Protein AF-A0A1A8QAU5-F1 (afdb_monomer_lite)

Radius of gyration: 15.78 Å; chains: 1; bounding box: 46×26×38 Å

Structure (mmCIF, N/CA/C/O backbone):
data_AF-A0A1A8QAU5-F1
#
_entry.id   AF-A0A1A8QAU5-F1
#
loop_
_atom_site.group_PDB
_atom_site.id
_atom_site.type_symbol
_atom_site.label_atom_id
_atom_site.label_alt_id
_atom_site.label_comp_id
_atom_site.label_asym_id
_atom_site.label_entity_id
_atom_site.label_seq_id
_atom_site.pdbx_PDB_ins_code
_atom_site.Cartn_x
_atom_site.Cartn_y
_atom_site.Cartn_z
_atom_site.occupancy
_atom_site.B_iso_or_equiv
_atom_site.auth_seq_id
_atom_site.auth_comp_id
_atom_site.auth_asym_id
_atom_site.auth_atom_id
_atom_site.pdbx_PDB_model_num
ATOM 1 N N . MET A 1 1 ? -21.423 -7.873 -17.344 1.00 41.66 1 MET A N 1
ATOM 2 C CA . MET A 1 1 ? -20.672 -6.693 -16.872 1.00 41.66 1 MET A CA 1
ATOM 3 C C . MET A 1 1 ? -19.302 -6.765 -17.505 1.00 41.66 1 MET A C 1
ATOM 5 O O . MET A 1 1 ? -18.598 -7.733 -17.266 1.00 41.66 1 MET A O 1
ATOM 9 N N . THR A 1 2 ? -18.974 -5.839 -18.397 1.00 47.91 2 THR A N 1
ATOM 10 C CA . THR A 1 2 ? -17.646 -5.755 -19.009 1.00 47.91 2 THR A CA 1
ATOM 11 C C . THR A 1 2 ? -16.672 -5.299 -17.929 1.00 47.91 2 THR A C 1
ATOM 13 O O . THR A 1 2 ? -16.731 -4.148 -17.500 1.00 47.91 2 THR A O 1
ATOM 16 N N . GLU A 1 3 ? -15.823 -6.205 -17.438 1.00 56.66 3 GLU A N 1
ATOM 17 C CA . GLU A 1 3 ? -14.668 -5.811 -16.632 1.00 56.66 3 GLU A CA 1
ATOM 18 C C . GLU A 1 3 ? -13.872 -4.784 -17.438 1.00 56.66 3 GLU A C 1
ATOM 20 O O . GLU A 1 3 ? -13.395 -5.063 -18.539 1.00 56.66 3 GLU A O 1
ATOM 25 N N . ILE A 1 4 ? -13.760 -3.565 -16.917 1.00 59.50 4 ILE A N 1
ATOM 26 C CA . ILE A 1 4 ? -12.886 -2.557 -17.506 1.00 59.50 4 ILE A CA 1
ATOM 27 C C . ILE A 1 4 ? -11.465 -3.111 -17.374 1.00 59.50 4 ILE A C 1
ATOM 29 O O . ILE A 1 4 ? -10.938 -3.181 -16.270 1.00 59.50 4 ILE A O 1
ATOM 33 N N . GLY A 1 5 ? -10.826 -3.497 -18.481 1.00 73.19 5 GLY A N 1
ATOM 34 C CA . GLY A 1 5 ? -9.502 -4.143 -18.481 1.00 73.19 5 GLY A CA 1
ATOM 35 C C . GLY A 1 5 ? -8.359 -3.328 -17.851 1.00 73.19 5 GLY A C 1
ATOM 36 O O . GLY A 1 5 ? -7.244 -3.826 -17.726 1.00 73.19 5 GLY A O 1
ATOM 37 N N . ASN A 1 6 ? -8.612 -2.090 -17.412 1.00 89.06 6 ASN A N 1
ATOM 38 C CA . ASN A 1 6 ? -7.654 -1.267 -16.678 1.00 89.06 6 ASN A CA 1
ATOM 39 C C . ASN A 1 6 ? -7.555 -1.682 -15.197 1.00 89.06 6 ASN A C 1
ATOM 41 O O . ASN A 1 6 ? -8.043 -0.989 -14.301 1.00 89.06 6 ASN A O 1
ATOM 45 N N . ARG A 1 7 ? -6.897 -2.815 -14.943 1.00 91.75 7 ARG A N 1
ATOM 46 C CA . ARG A 1 7 ? -6.670 -3.350 -13.589 1.00 91.75 7 ARG A CA 1
ATOM 47 C C . ARG A 1 7 ? -5.871 -2.398 -12.690 1.00 91.75 7 ARG A C 1
ATOM 49 O O . ARG A 1 7 ? -6.169 -2.294 -11.504 1.00 91.75 7 ARG A O 1
ATOM 56 N N . LEU A 1 8 ? -4.928 -1.636 -13.254 1.00 94.00 8 LEU A N 1
ATOM 57 C CA . LEU A 1 8 ? -4.152 -0.642 -12.505 1.00 94.00 8 LEU A CA 1
ATOM 58 C C . LEU A 1 8 ? -5.032 0.506 -12.003 1.00 94.00 8 LEU A C 1
ATOM 60 O O . LEU A 1 8 ? -4.948 0.899 -10.841 1.00 94.00 8 LEU A O 1
ATOM 64 N N . GLY A 1 9 ? -5.906 1.022 -12.871 1.00 95.00 9 GLY A N 1
ATOM 65 C CA . GLY A 1 9 ? -6.884 2.040 -12.500 1.00 95.00 9 GLY A CA 1
ATOM 66 C C . GLY A 1 9 ? -7.803 1.557 -11.381 1.00 95.00 9 GLY A C 1
ATOM 67 O O . GLY A 1 9 ? -8.005 2.276 -10.406 1.00 95.00 9 GLY A O 1
ATOM 68 N N . GLN A 1 10 ? -8.290 0.317 -11.473 1.00 95.38 10 GLN A N 1
ATOM 69 C CA . GLN A 1 10 ? -9.109 -0.287 -10.421 1.00 95.38 10 GLN A CA 1
ATOM 70 C C . GLN A 1 10 ? -8.356 -0.393 -9.084 1.00 95.38 10 GLN A C 1
ATOM 72 O O . GLN A 1 10 ? -8.894 0.009 -8.054 1.00 95.38 10 GLN A O 1
ATOM 77 N N . ALA A 1 11 ? -7.098 -0.851 -9.090 1.00 97.06 11 ALA A N 1
ATOM 78 C CA . ALA A 1 11 ? -6.286 -0.953 -7.875 1.00 97.06 11 ALA A CA 1
ATOM 79 C C . ALA A 1 11 ? -6.107 0.416 -7.196 1.00 97.06 11 ALA A C 1
ATOM 81 O O . ALA A 1 11 ? -6.288 0.549 -5.985 1.00 97.06 11 ALA A O 1
ATOM 82 N N . HIS A 1 12 ? -5.825 1.464 -7.977 1.00 97.00 12 HIS A N 1
ATOM 83 C CA . HIS A 1 12 ? -5.725 2.829 -7.459 1.00 97.00 12 HIS A CA 1
ATOM 84 C C . HIS A 1 12 ? -7.045 3.354 -6.883 1.00 97.00 12 HIS A C 1
ATOM 86 O O . HIS A 1 12 ? -7.020 4.040 -5.860 1.00 97.00 12 HIS A O 1
ATOM 92 N N . VAL A 1 13 ? -8.186 3.021 -7.495 1.00 97.62 13 VAL A N 1
ATOM 93 C CA . VAL A 1 13 ? -9.505 3.382 -6.956 1.00 97.62 13 VAL A CA 1
ATOM 94 C C . VAL A 1 13 ? -9.721 2.725 -5.595 1.00 97.62 13 VAL A C 1
ATOM 96 O O . VAL A 1 13 ? -10.035 3.432 -4.641 1.00 97.62 13 VAL A O 1
ATOM 99 N N . TYR A 1 14 ? -9.477 1.419 -5.461 1.00 98.31 14 TYR A N 1
ATOM 100 C CA . TYR A 1 14 ? -9.614 0.726 -4.176 1.00 98.31 14 TYR A CA 1
ATOM 101 C C . TYR A 1 14 ? -8.670 1.277 -3.096 1.00 98.31 14 TYR A C 1
ATOM 103 O O . TYR A 1 14 ? -9.098 1.475 -1.959 1.00 98.31 14 TYR A O 1
ATOM 111 N N . LEU A 1 15 ? -7.425 1.622 -3.447 1.00 98.38 15 LEU A N 1
ATOM 112 C CA . LEU A 1 15 ? -6.501 2.315 -2.536 1.00 98.38 15 LEU A CA 1
ATOM 113 C C . LEU A 1 15 ? -7.034 3.690 -2.099 1.00 98.38 15 LEU A C 1
ATOM 115 O O . LEU A 1 15 ? -6.880 4.076 -0.941 1.00 98.38 15 LEU A O 1
ATOM 119 N N . GLY A 1 16 ? -7.653 4.443 -3.011 1.00 98.12 16 GLY A N 1
ATOM 120 C CA . GLY A 1 16 ? -8.291 5.724 -2.702 1.00 98.12 16 GLY A CA 1
ATOM 121 C C . GLY A 1 16 ? -9.490 5.566 -1.766 1.00 98.12 16 GLY A C 1
ATOM 122 O O . GLY A 1 16 ? -9.576 6.260 -0.756 1.00 98.12 16 GLY A O 1
ATOM 123 N N . VAL A 1 17 ? -10.369 4.604 -2.055 1.00 98.38 17 VAL A N 1
ATOM 124 C CA . VAL A 1 17 ? -11.536 4.274 -1.223 1.00 98.38 17 VAL A CA 1
ATOM 125 C C . VAL A 1 17 ? -11.104 3.845 0.181 1.00 98.38 17 VAL A C 1
ATOM 127 O O . VAL A 1 17 ? -11.639 4.355 1.164 1.00 98.38 17 VAL A O 1
ATOM 130 N N . ALA A 1 18 ? -10.080 2.995 0.296 1.00 98.56 18 ALA A N 1
ATOM 131 C CA . ALA A 1 18 ? -9.516 2.599 1.584 1.00 98.56 18 ALA A CA 1
ATOM 132 C C . ALA A 1 18 ? -9.037 3.803 2.412 1.00 98.56 18 ALA A C 1
ATOM 134 O O . ALA A 1 18 ? -9.318 3.880 3.607 1.00 98.56 18 ALA A O 1
ATOM 135 N N . LYS A 1 19 ? -8.368 4.780 1.782 1.00 98.19 19 LYS A N 1
ATOM 136 C CA . LYS A 1 19 ? -7.960 6.029 2.452 1.00 98.19 19 LYS A CA 1
ATOM 137 C C . LYS A 1 19 ? -9.162 6.841 2.934 1.00 98.19 19 LYS A C 1
ATOM 139 O O . LYS A 1 19 ? -9.121 7.379 4.038 1.00 98.19 19 LYS A O 1
ATOM 144 N N . CYS A 1 20 ? -10.231 6.924 2.143 1.00 98.38 20 CYS A N 1
ATOM 145 C CA . CYS A 1 20 ? -11.463 7.593 2.562 1.00 98.38 20 CYS A CA 1
ATOM 146 C C . CYS A 1 20 ? -12.091 6.914 3.788 1.00 98.38 20 CYS A C 1
ATOM 148 O O . CYS A 1 20 ? -12.488 7.611 4.721 1.00 98.38 20 CYS A O 1
ATOM 150 N N . TRP A 1 21 ? -12.136 5.578 3.821 1.00 98.44 21 TRP A N 1
ATOM 151 C CA . TRP A 1 21 ? -12.641 4.832 4.978 1.00 98.44 21 TRP A CA 1
ATOM 152 C C . TRP A 1 21 ? -11.752 4.970 6.213 1.00 98.44 21 TRP A C 1
ATOM 154 O O . TRP A 1 21 ? -12.272 5.157 7.311 1.00 98.44 21 TRP A O 1
ATOM 164 N N . LEU A 1 22 ? -10.428 4.981 6.038 1.00 96.88 22 LEU A N 1
ATOM 165 C CA . LEU A 1 22 ? -9.471 5.250 7.114 1.00 96.88 22 LEU A CA 1
ATOM 166 C C . LEU A 1 22 ? -9.738 6.612 7.775 1.00 96.88 22 LEU A C 1
ATOM 168 O O . LEU A 1 22 ? -9.786 6.703 9.000 1.00 96.88 22 LEU A O 1
ATOM 172 N N . LEU A 1 23 ? -9.957 7.662 6.975 1.00 96.75 23 LEU A N 1
ATOM 173 C CA . LEU A 1 23 ? -10.285 9.002 7.481 1.00 96.75 23 LEU A CA 1
ATOM 174 C C . LEU A 1 23 ? -11.623 9.033 8.233 1.00 96.75 23 LEU A C 1
ATOM 176 O O . LEU A 1 23 ? -11.768 9.784 9.196 1.00 96.75 23 LEU A O 1
ATOM 180 N N . GLN A 1 24 ? -12.579 8.201 7.820 1.00 97.62 24 GLN A N 1
ATOM 181 C CA . GLN A 1 24 ? -13.866 8.026 8.498 1.00 97.62 24 GLN A CA 1
ATOM 182 C C . GLN A 1 24 ? -13.793 7.078 9.706 1.00 97.62 24 GLN A C 1
ATOM 184 O O . GLN A 1 24 ? -14.784 6.937 10.413 1.00 97.62 24 GLN A O 1
ATOM 189 N N . LYS A 1 25 ? -12.629 6.464 9.977 1.00 96.69 25 LYS A N 1
ATOM 190 C CA . LYS A 1 25 ? -12.414 5.439 11.018 1.00 96.69 25 LYS A CA 1
ATOM 191 C C . LYS A 1 25 ? -13.263 4.173 10.838 1.00 96.69 25 LYS A C 1
ATOM 193 O O . LYS A 1 25 ? -13.491 3.429 11.786 1.00 96.69 25 LYS A O 1
ATOM 198 N N . GLU A 1 26 ? -13.680 3.902 9.607 1.00 98.31 26 GLU A N 1
ATOM 199 C CA . GLU A 1 26 ? -14.407 2.694 9.212 1.00 98.31 26 GLU A CA 1
ATOM 200 C C . GLU A 1 26 ? -13.400 1.606 8.802 1.00 98.31 26 GLU A C 1
ATOM 202 O O . GLU A 1 26 ? -13.206 1.315 7.619 1.00 98.31 26 GLU A O 1
ATOM 207 N N . PHE A 1 27 ? -12.686 1.055 9.787 1.00 97.94 27 PHE A N 1
ATOM 208 C CA . PHE A 1 27 ? -11.502 0.221 9.549 1.00 97.94 27 PHE A CA 1
ATOM 209 C C . PHE A 1 27 ? -11.795 -1.081 8.794 1.00 97.94 27 PHE A C 1
ATOM 211 O O . PHE A 1 27 ? -11.035 -1.432 7.894 1.00 97.94 27 PHE A O 1
ATOM 218 N N . ASP A 1 28 ? -12.916 -1.746 9.073 1.00 98.00 28 ASP A N 1
ATOM 219 C CA . ASP A 1 28 ? -13.285 -2.997 8.396 1.00 98.00 28 ASP A CA 1
ATOM 220 C C . ASP A 1 28 ? -13.503 -2.785 6.889 1.00 98.00 28 ASP A C 1
ATOM 222 O O . ASP A 1 28 ? -12.979 -3.527 6.057 1.00 98.00 28 ASP A O 1
ATOM 226 N N . LYS A 1 29 ? -14.191 -1.696 6.515 1.00 98.31 29 LYS A N 1
ATOM 227 C CA . LYS A 1 29 ? -14.412 -1.313 5.108 1.00 98.31 29 LYS A CA 1
ATOM 228 C C . LYS A 1 29 ? -13.111 -0.917 4.414 1.00 98.31 29 LYS A C 1
ATOM 230 O O . LYS A 1 29 ? -12.927 -1.175 3.219 1.00 98.31 29 LYS A O 1
ATOM 235 N N . ALA A 1 30 ? -12.204 -0.274 5.153 1.00 98.50 30 ALA A N 1
ATOM 236 C CA . ALA A 1 30 ? -10.879 0.048 4.648 1.00 98.50 30 ALA A CA 1
ATOM 237 C C . ALA A 1 30 ? -10.092 -1.236 4.346 1.00 98.50 30 ALA A C 1
ATOM 239 O O . ALA A 1 30 ? -9.559 -1.361 3.246 1.00 98.50 30 ALA A O 1
ATOM 240 N N . LEU A 1 31 ? -10.081 -2.210 5.263 1.00 98.50 31 LEU A N 1
ATOM 241 C CA . LEU A 1 31 ? -9.412 -3.501 5.071 1.00 98.50 31 LEU A CA 1
ATOM 242 C C . LEU A 1 31 ? -9.992 -4.292 3.893 1.00 98.50 31 LEU A C 1
ATOM 244 O O . LEU A 1 31 ? -9.221 -4.810 3.085 1.00 98.50 31 LEU A O 1
ATOM 248 N N . GLU A 1 32 ? -11.317 -4.320 3.730 1.00 98.50 32 GLU A N 1
ATOM 249 C CA . GLU A 1 32 ? -11.968 -4.956 2.575 1.00 98.50 32 GLU A CA 1
ATOM 250 C C . GLU A 1 32 ? -11.521 -4.312 1.251 1.00 98.50 32 GLU A C 1
ATOM 252 O O . GLU A 1 32 ? -11.131 -4.998 0.303 1.00 98.50 32 GLU A O 1
ATOM 257 N N . SER A 1 33 ? -11.496 -2.977 1.203 1.00 98.38 33 SER A N 1
ATOM 258 C CA . SER A 1 33 ? -11.031 -2.232 0.027 1.00 98.38 33 SER A CA 1
ATOM 259 C C . SER A 1 33 ? -9.552 -2.514 -0.268 1.00 98.38 33 SER A C 1
ATOM 261 O O . SER A 1 33 ? -9.167 -2.695 -1.424 1.00 98.38 33 SER A O 1
ATOM 263 N N . LEU A 1 34 ? -8.715 -2.603 0.770 1.00 98.56 34 LEU A N 1
ATOM 264 C CA . LEU A 1 34 ? -7.296 -2.940 0.635 1.00 98.56 34 LEU A CA 1
ATOM 265 C C . LEU A 1 34 ? -7.078 -4.374 0.160 1.00 98.56 34 LEU A C 1
ATOM 267 O O . LEU A 1 34 ? -6.161 -4.609 -0.620 1.00 98.56 34 LEU A O 1
ATOM 271 N N . GLN A 1 35 ? -7.918 -5.322 0.573 1.00 98.50 35 GLN A N 1
ATOM 272 C CA . GLN A 1 35 ? -7.860 -6.697 0.082 1.00 98.50 35 GLN A CA 1
ATOM 273 C C . GLN A 1 35 ? -8.123 -6.765 -1.430 1.00 98.50 35 GLN A C 1
ATOM 275 O O . GLN A 1 35 ? -7.376 -7.421 -2.152 1.00 98.50 35 GLN A O 1
ATOM 280 N N . ARG A 1 36 ? -9.100 -6.004 -1.940 1.00 98.00 36 ARG A N 1
ATOM 281 C CA . ARG A 1 36 ? -9.341 -5.896 -3.391 1.00 98.00 36 ARG A CA 1
ATOM 282 C C . ARG A 1 36 ? -8.183 -5.243 -4.141 1.00 98.00 36 ARG A C 1
ATOM 284 O O . ARG A 1 36 ? -7.816 -5.696 -5.224 1.00 98.00 36 ARG A O 1
ATOM 291 N N . ALA A 1 37 ? -7.590 -4.192 -3.573 1.00 98.19 37 ALA A N 1
ATOM 292 C CA . ALA A 1 37 ? -6.396 -3.574 -4.146 1.00 98.19 37 ALA A CA 1
ATOM 293 C C . ALA A 1 37 ? -5.213 -4.556 -4.205 1.00 98.19 37 ALA A C 1
ATOM 295 O O . ALA A 1 37 ? -4.507 -4.575 -5.211 1.00 98.19 37 ALA A O 1
ATOM 296 N N . GLN A 1 38 ? -5.031 -5.377 -3.166 1.00 98.19 38 GLN A N 1
ATOM 297 C CA . GLN A 1 38 ? -3.986 -6.397 -3.092 1.00 98.19 38 GLN A CA 1
ATOM 298 C C . GLN A 1 38 ? -4.171 -7.477 -4.164 1.00 98.19 38 GLN A C 1
ATOM 300 O O . GLN A 1 38 ? -3.248 -7.735 -4.924 1.00 98.19 38 GLN A O 1
ATOM 305 N N . GLU A 1 39 ? -5.378 -8.035 -4.299 1.00 97.56 39 GLU A N 1
ATOM 306 C CA . GLU A 1 39 ? -5.702 -9.040 -5.327 1.00 97.56 39 GLU A CA 1
ATOM 307 C C . GLU A 1 39 ? -5.373 -8.540 -6.743 1.00 97.56 39 GLU A C 1
ATOM 309 O O . GLU A 1 39 ? -4.796 -9.260 -7.561 1.00 97.56 39 GLU A O 1
ATOM 314 N N . LEU A 1 40 ? -5.705 -7.277 -7.031 1.00 96.69 40 LEU A N 1
ATOM 315 C CA . LEU A 1 40 ? -5.372 -6.645 -8.304 1.00 96.69 40 LEU A CA 1
ATOM 316 C C . LEU A 1 40 ? -3.864 -6.415 -8.453 1.00 96.69 40 LEU A C 1
ATOM 318 O O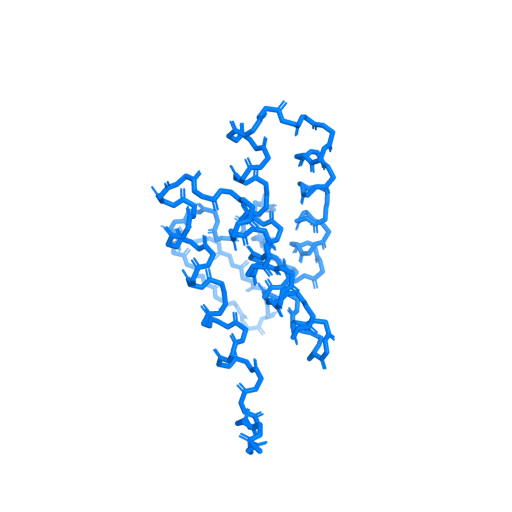 . LEU A 1 40 ? -3.328 -6.642 -9.538 1.00 96.69 40 LEU A O 1
ATOM 322 N N . ALA A 1 41 ? -3.185 -5.954 -7.399 1.00 96.38 41 ALA A N 1
ATOM 323 C CA . ALA A 1 41 ? -1.742 -5.727 -7.405 1.00 96.38 41 ALA A CA 1
ATOM 324 C C . ALA A 1 41 ? -0.975 -7.026 -7.678 1.00 96.38 41 ALA A C 1
ATOM 326 O O . ALA A 1 41 ? -0.146 -7.053 -8.589 1.00 96.38 41 ALA A O 1
ATOM 327 N N . ASP A 1 42 ? -1.320 -8.105 -6.977 1.00 95.69 42 ASP A N 1
ATOM 328 C CA . ASP A 1 42 ? -0.713 -9.427 -7.130 1.00 95.69 42 ASP A CA 1
ATOM 329 C C . ASP A 1 42 ? -0.990 -10.003 -8.521 1.00 95.69 42 ASP A C 1
ATOM 331 O O . ASP A 1 42 ? -0.073 -10.460 -9.202 1.00 95.69 42 ASP A O 1
ATOM 335 N N . GLY A 1 43 ? -2.227 -9.873 -9.014 1.00 95.06 43 GLY A N 1
ATOM 336 C CA . GLY A 1 43 ? -2.594 -10.290 -10.368 1.00 95.06 43 GLY A CA 1
ATOM 337 C C . GLY A 1 43 ? -1.871 -9.532 -11.492 1.00 95.06 43 GLY A C 1
ATOM 338 O O . GLY A 1 43 ? -1.895 -9.980 -12.639 1.00 95.06 43 GLY A O 1
ATOM 339 N N . MET A 1 44 ? -1.243 -8.391 -11.192 1.00 94.88 44 MET A N 1
ATOM 340 C CA . MET A 1 44 ? -0.420 -7.611 -12.125 1.00 94.88 44 MET A CA 1
ATOM 341 C C . MET A 1 44 ? 1.087 -7.685 -11.824 1.00 94.88 44 MET A C 1
ATOM 343 O O . MET A 1 44 ? 1.872 -7.147 -12.603 1.00 94.88 44 MET A O 1
ATOM 347 N N . GLY A 1 45 ? 1.499 -8.263 -10.691 1.00 94.44 45 GLY A N 1
ATOM 348 C CA . GLY A 1 45 ? 2.870 -8.149 -10.181 1.00 94.44 45 GLY A CA 1
ATOM 349 C C . GLY A 1 45 ? 3.282 -6.713 -9.815 1.00 94.44 45 GLY A C 1
ATOM 350 O O . GLY A 1 45 ? 4.461 -6.367 -9.880 1.00 94.44 45 GLY A O 1
ATOM 351 N N . ASN A 1 46 ? 2.330 -5.838 -9.469 1.00 95.44 46 ASN A N 1
ATOM 352 C CA . ASN A 1 46 ? 2.609 -4.432 -9.172 1.00 95.44 46 ASN A CA 1
ATOM 353 C C . ASN A 1 46 ? 3.037 -4.236 -7.709 1.00 95.44 46 ASN A C 1
ATOM 355 O O . ASN A 1 46 ? 2.231 -3.873 -6.849 1.00 95.44 46 ASN A O 1
ATOM 359 N N . LYS A 1 47 ? 4.337 -4.397 -7.458 1.00 95.44 47 LYS A N 1
ATOM 360 C CA . LYS A 1 47 ? 4.943 -4.261 -6.125 1.00 95.44 47 LYS A CA 1
ATOM 361 C C . LYS A 1 47 ? 4.737 -2.886 -5.482 1.00 95.44 47 LYS A C 1
ATOM 363 O O . LYS A 1 47 ? 4.609 -2.790 -4.267 1.00 95.44 47 LYS A O 1
ATOM 368 N N . LEU A 1 48 ? 4.645 -1.810 -6.272 1.00 94.19 48 LEU A N 1
ATOM 369 C CA . LEU A 1 48 ? 4.393 -0.465 -5.738 1.00 94.19 48 LEU A CA 1
ATOM 370 C C . LEU A 1 48 ? 2.966 -0.324 -5.183 1.00 94.19 48 LEU A C 1
ATOM 372 O O . LEU A 1 48 ? 2.744 0.394 -4.207 1.00 94.19 48 LEU A O 1
ATOM 376 N N . CYS A 1 49 ? 1.983 -0.990 -5.794 1.00 96.44 49 CYS A N 1
ATOM 377 C CA . CYS A 1 49 ? 0.632 -1.061 -5.240 1.00 96.44 49 CYS A CA 1
ATOM 378 C C . CYS A 1 49 ? 0.616 -1.895 -3.955 1.00 96.44 49 CYS A C 1
ATOM 380 O O . CYS A 1 49 ? 0.041 -1.435 -2.971 1.00 96.44 49 CYS A O 1
ATOM 382 N N . THR A 1 50 ? 1.305 -3.038 -3.935 1.00 97.50 50 THR A N 1
ATOM 383 C CA . THR A 1 50 ? 1.472 -3.881 -2.739 1.00 97.50 50 THR A CA 1
ATOM 384 C C . THR A 1 50 ? 2.108 -3.105 -1.579 1.00 97.50 50 THR A C 1
ATOM 386 O O . THR A 1 50 ? 1.560 -3.073 -0.478 1.00 97.50 50 THR A O 1
ATOM 389 N N . LEU A 1 51 ? 3.176 -2.341 -1.839 1.00 96.50 51 LEU A N 1
ATOM 390 C CA . LEU A 1 51 ? 3.800 -1.445 -0.860 1.00 96.50 51 LEU A CA 1
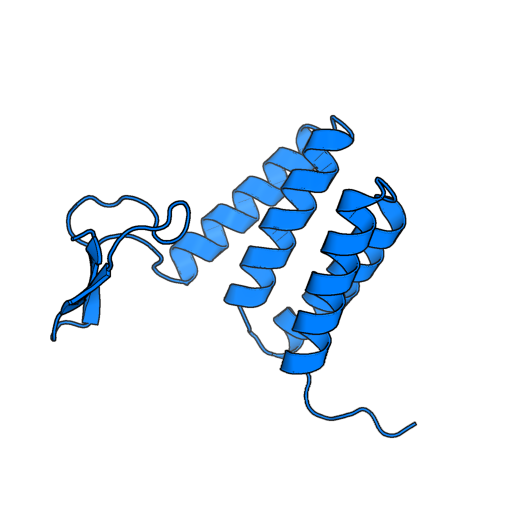ATOM 391 C C . LEU A 1 51 ? 2.785 -0.466 -0.237 1.00 96.50 51 LEU A C 1
ATOM 393 O O . LEU A 1 51 ? 2.735 -0.287 0.981 1.00 96.50 51 LEU A O 1
ATOM 397 N N . LYS A 1 52 ? 1.940 0.161 -1.068 1.00 96.38 52 LYS A N 1
ATOM 398 C CA . LYS A 1 52 ? 0.895 1.092 -0.605 1.00 96.38 52 LYS A CA 1
ATOM 399 C C . LYS A 1 52 ? -0.189 0.393 0.213 1.00 96.38 52 LYS A C 1
ATOM 401 O O . LYS A 1 52 ? -0.706 1.010 1.143 1.00 96.38 52 LYS A O 1
ATOM 406 N N . VAL A 1 53 ? -0.543 -0.849 -0.124 1.00 98.38 53 VAL A N 1
ATOM 407 C CA . VAL A 1 53 ? -1.489 -1.649 0.665 1.00 98.38 53 VAL A CA 1
ATOM 408 C C . VAL A 1 53 ? -0.938 -1.868 2.071 1.00 98.38 53 VAL A C 1
ATOM 410 O O . VAL A 1 53 ? -1.624 -1.519 3.032 1.00 98.38 53 VAL A O 1
ATOM 413 N N . HIS A 1 54 ? 0.303 -2.347 2.194 1.00 98.00 54 HIS A N 1
ATOM 414 C CA . HIS A 1 54 ? 0.934 -2.590 3.496 1.00 98.00 54 HIS A CA 1
ATOM 415 C C . HIS A 1 54 ? 1.054 -1.313 4.333 1.00 98.00 54 HIS A C 1
ATOM 417 O O . HIS A 1 54 ? 0.697 -1.307 5.508 1.00 98.00 54 HIS A O 1
ATOM 423 N N . CYS A 1 55 ? 1.435 -0.193 3.711 1.00 95.69 55 CYS A N 1
ATOM 424 C CA . CYS A 1 55 ? 1.472 1.115 4.371 1.00 95.69 55 CYS A CA 1
ATOM 425 C C . CYS A 1 55 ? 0.106 1.522 4.965 1.00 95.69 55 CYS A C 1
ATOM 427 O O . CYS A 1 55 ? 0.023 2.032 6.081 1.00 95.69 55 CYS A O 1
ATOM 429 N N . LEU A 1 56 ? -0.990 1.285 4.237 1.00 97.75 56 LEU A N 1
ATOM 430 C CA . LEU A 1 56 ? -2.331 1.628 4.716 1.00 97.75 56 LEU A CA 1
ATOM 431 C C . LEU A 1 56 ? -2.840 0.655 5.785 1.00 97.75 56 LEU A C 1
ATOM 433 O O . LEU A 1 56 ? -3.463 1.107 6.746 1.00 97.75 56 LEU A O 1
ATOM 437 N N . ARG A 1 57 ? -2.563 -0.649 5.655 1.00 98.31 57 ARG A N 1
ATOM 438 C CA . ARG A 1 57 ? -2.912 -1.652 6.675 1.00 98.31 57 ARG A CA 1
ATOM 439 C C . ARG A 1 57 ? -2.1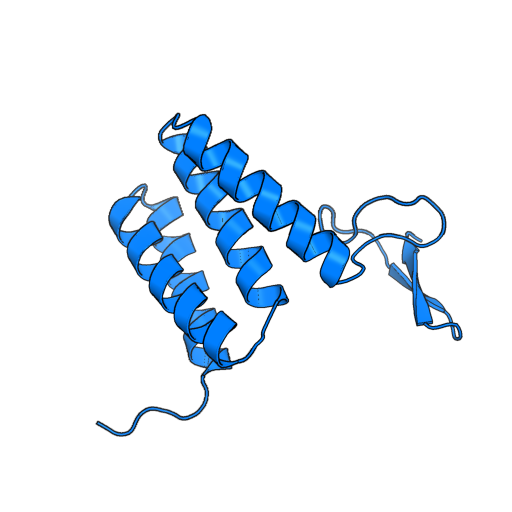81 -1.395 7.986 1.00 98.31 57 ARG A C 1
ATOM 441 O O . ARG A 1 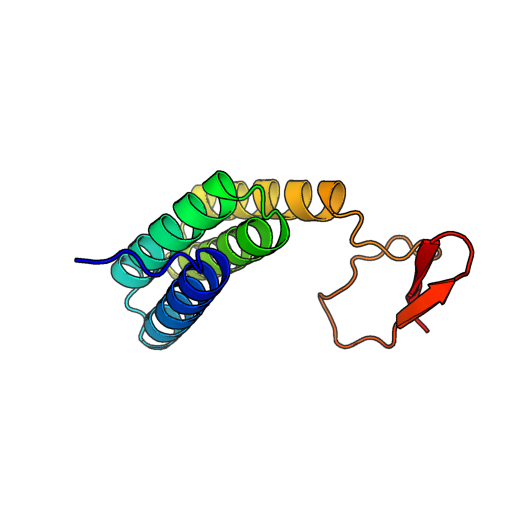57 ? -2.816 -1.411 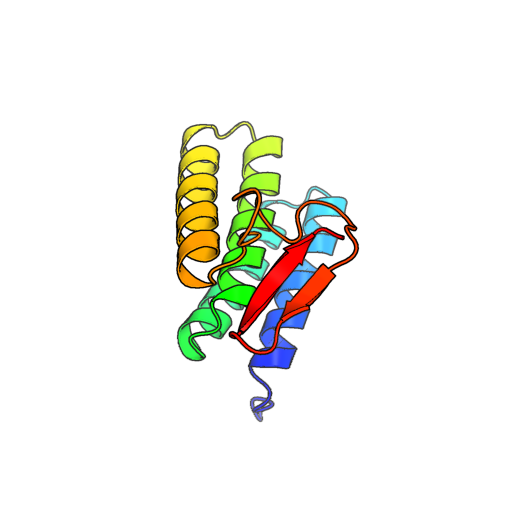9.035 1.00 98.31 57 ARG A O 1
ATOM 448 N N . GLU A 1 58 ? -0.896 -1.055 7.924 1.00 97.56 58 GLU A N 1
ATOM 449 C CA . GLU A 1 58 ? -0.111 -0.618 9.081 1.00 97.56 58 GLU A CA 1
ATOM 450 C C . GLU A 1 58 ? -0.812 0.535 9.816 1.00 97.56 58 GLU A C 1
ATOM 452 O O . GLU A 1 58 ? -1.067 0.446 11.018 1.00 97.56 58 GLU A O 1
ATOM 457 N N . GLY A 1 59 ? -1.231 1.573 9.083 1.00 96.38 59 GLY A N 1
ATOM 458 C CA . GLY A 1 59 ? -1.981 2.694 9.648 1.00 96.38 59 GLY A CA 1
ATOM 459 C C . GLY A 1 59 ? -3.309 2.281 10.297 1.00 96.38 59 GLY A C 1
ATOM 460 O O . GLY A 1 59 ? -3.675 2.829 11.341 1.00 96.38 59 GLY A O 1
ATOM 461 N N . ILE A 1 60 ? -4.022 1.302 9.730 1.00 98.12 60 ILE A N 1
ATOM 462 C CA . ILE A 1 60 ? -5.253 0.743 10.314 1.00 98.12 60 ILE A CA 1
ATOM 463 C C . ILE A 1 60 ? -4.940 0.013 11.624 1.00 98.12 60 ILE A C 1
ATOM 465 O O . ILE A 1 60 ? -5.497 0.363 12.667 1.00 98.12 60 ILE A O 1
ATOM 469 N N . TYR A 1 61 ? -4.013 -0.946 11.605 1.00 98.38 61 TYR A N 1
ATOM 470 C CA . TYR A 1 61 ? -3.666 -1.750 12.780 1.00 98.38 61 TYR A CA 1
ATOM 471 C C . TYR A 1 61 ? -3.063 -0.914 13.910 1.00 98.38 61 TYR A C 1
ATOM 473 O O . TYR A 1 61 ? -3.321 -1.176 15.089 1.00 98.38 61 TYR A O 1
ATOM 481 N N . ARG A 1 62 ? -2.363 0.175 13.573 1.00 97.25 62 ARG A N 1
ATOM 482 C CA . ARG A 1 62 ? -1.907 1.177 14.543 1.00 97.25 62 ARG A CA 1
ATOM 483 C C . ARG A 1 62 ? -3.072 1.833 15.280 1.00 97.25 62 ARG A C 1
ATOM 485 O O . ARG A 1 62 ? -3.010 1.981 16.500 1.00 97.25 62 ARG A O 1
ATOM 492 N N . ASN A 1 63 ? -4.138 2.200 14.567 1.00 96.31 63 ASN A N 1
ATOM 493 C CA . ASN A 1 63 ? -5.338 2.786 15.172 1.00 96.31 63 ASN A CA 1
ATOM 494 C C . ASN A 1 63 ? -6.125 1.761 16.005 1.00 96.31 63 ASN A C 1
ATOM 496 O O . ASN A 1 63 ? -6.640 2.111 17.068 1.00 96.31 63 ASN A O 1
ATOM 500 N N . LEU A 1 64 ? -6.168 0.500 15.563 1.00 97.31 64 LEU A N 1
ATOM 501 C CA . LEU A 1 64 ? -6.801 -0.611 16.285 1.00 97.31 64 LEU A CA 1
ATOM 502 C C . LEU A 1 64 ? -5.965 -1.135 17.468 1.00 97.31 64 LEU A C 1
ATOM 504 O O . LEU A 1 64 ? -6.449 -1.952 18.246 1.00 97.31 64 LEU A O 1
ATOM 508 N N . LYS A 1 65 ? -4.726 -0.650 17.638 1.00 97.06 65 LYS A N 1
ATOM 509 C CA . LYS A 1 65 ? -3.747 -1.112 18.643 1.00 97.06 65 LYS A CA 1
ATOM 510 C C . LYS A 1 65 ? -3.396 -2.603 18.527 1.00 97.06 65 LYS A C 1
ATOM 512 O O . LYS A 1 65 ? -2.958 -3.209 19.504 1.00 97.06 65 LYS A O 1
ATOM 517 N N . GLN A 1 66 ? -3.525 -3.174 17.334 1.00 97.75 66 GLN A N 1
ATOM 518 C CA . GLN A 1 66 ? -3.149 -4.554 17.036 1.00 97.75 66 GLN A CA 1
ATOM 519 C C . GLN A 1 66 ? -1.660 -4.619 16.690 1.00 97.75 66 GLN A C 1
ATOM 521 O O . GLN A 1 66 ? -1.249 -4.382 15.559 1.00 97.75 66 GLN A O 1
ATOM 526 N N . GLN A 1 67 ? -0.829 -4.870 17.702 1.00 97.19 67 GLN A N 1
ATOM 527 C CA . GLN A 1 67 ? 0.630 -4.795 17.561 1.00 97.19 67 GLN A CA 1
ATOM 528 C C . GLN A 1 67 ? 1.224 -5.925 16.714 1.00 97.19 67 GLN A C 1
ATOM 530 O O . GLN A 1 67 ? 2.232 -5.702 16.049 1.00 97.19 67 GLN A O 1
ATOM 535 N N . GLU A 1 68 ? 0.634 -7.119 16.754 1.00 97.94 68 GLU A N 1
ATOM 536 C CA . GLU A 1 68 ? 1.110 -8.266 15.972 1.00 97.94 68 GLU A CA 1
ATOM 537 C C . GLU A 1 68 ? 0.869 -8.033 14.478 1.00 97.94 68 GLU A C 1
ATOM 539 O O . GLU A 1 68 ? 1.830 -8.012 13.709 1.00 97.94 68 GLU A O 1
ATOM 544 N N . ASP A 1 69 ? -0.372 -7.711 14.102 1.00 97.69 69 ASP A N 1
ATOM 545 C CA . ASP A 1 69 ? -0.749 -7.396 12.719 1.00 97.69 69 ASP A CA 1
ATOM 546 C C . ASP A 1 69 ? 0.036 -6.192 12.171 1.00 97.69 69 ASP A C 1
ATOM 548 O O . ASP A 1 69 ? 0.535 -6.210 11.047 1.00 97.69 69 ASP A O 1
ATOM 552 N N . LEU A 1 70 ? 0.224 -5.149 12.989 1.00 97.94 70 LEU A N 1
ATOM 553 C CA . LEU A 1 70 ? 1.044 -3.994 12.620 1.00 97.94 70 LEU A CA 1
ATOM 554 C C . LEU A 1 70 ? 2.477 -4.406 12.275 1.00 97.94 70 LEU A C 1
ATOM 556 O O . LEU A 1 70 ? 3.012 -3.967 11.258 1.00 97.94 70 LEU A O 1
ATOM 560 N N . ARG A 1 71 ? 3.117 -5.228 13.118 1.00 97.94 71 ARG A N 1
ATOM 561 C CA . ARG A 1 71 ? 4.496 -5.681 12.881 1.00 97.94 71 ARG A CA 1
ATOM 562 C C . ARG A 1 71 ? 4.596 -6.497 11.603 1.00 97.94 71 ARG A C 1
ATOM 564 O O . ARG A 1 71 ? 5.554 -6.313 10.858 1.00 97.94 71 ARG A O 1
ATOM 571 N N . GLU A 1 72 ? 3.622 -7.362 11.346 1.00 98.12 72 GLU A N 1
ATOM 572 C CA . GLU A 1 72 ? 3.583 -8.152 10.120 1.00 98.12 72 GLU A CA 1
ATOM 573 C C . GLU A 1 72 ? 3.507 -7.254 8.875 1.00 98.12 72 GLU A C 1
ATOM 575 O O . GLU A 1 72 ? 4.287 -7.427 7.937 1.00 98.12 72 GLU A O 1
ATOM 580 N N . GLU A 1 73 ? 2.638 -6.242 8.884 1.00 97.94 73 GLU A N 1
ATOM 581 C CA . GLU A 1 73 ? 2.510 -5.307 7.763 1.00 97.94 73 GLU A CA 1
ATOM 582 C C . GLU A 1 73 ? 3.762 -4.436 7.571 1.00 97.94 73 GLU A C 1
ATOM 584 O O . GLU A 1 73 ? 4.152 -4.173 6.433 1.00 97.94 73 GLU A O 1
ATOM 589 N N . VAL A 1 74 ? 4.458 -4.055 8.649 1.00 96.75 74 VAL A N 1
ATOM 590 C CA . VAL A 1 74 ? 5.756 -3.357 8.559 1.00 96.75 74 VAL A CA 1
ATOM 591 C C . VAL A 1 74 ? 6.827 -4.244 7.922 1.00 96.75 74 VAL A C 1
ATOM 593 O O . VAL A 1 74 ? 7.584 -3.767 7.079 1.00 96.75 74 VAL A O 1
ATOM 596 N N . VAL A 1 75 ? 6.896 -5.530 8.279 1.00 97.50 75 VAL A N 1
ATOM 597 C CA . VAL A 1 75 ? 7.863 -6.462 7.671 1.00 97.50 75 VAL A CA 1
ATOM 598 C C . VAL A 1 75 ? 7.607 -6.595 6.170 1.00 97.50 75 VAL A C 1
ATOM 600 O O . VAL A 1 75 ? 8.541 -6.448 5.382 1.00 97.50 75 VAL A O 1
ATOM 603 N N . LYS A 1 76 ? 6.349 -6.795 5.761 1.00 97.00 76 LYS A N 1
ATOM 604 C CA . LYS A 1 76 ? 5.977 -6.884 4.338 1.00 97.00 76 LYS A CA 1
ATOM 605 C C . LYS A 1 76 ? 6.243 -5.579 3.584 1.00 97.00 76 LYS A C 1
ATOM 607 O O . LYS A 1 76 ? 6.694 -5.603 2.440 1.00 97.00 76 LYS A O 1
ATOM 612 N N . PHE A 1 77 ? 6.008 -4.433 4.226 1.00 95.50 77 PHE A N 1
ATOM 613 C CA . PHE A 1 77 ? 6.358 -3.125 3.676 1.00 95.50 77 PHE A CA 1
ATOM 614 C C . PHE A 1 77 ? 7.865 -3.018 3.408 1.00 95.50 77 PHE A C 1
ATOM 616 O O . PHE A 1 77 ? 8.254 -2.668 2.297 1.00 95.50 77 PHE A O 1
ATOM 623 N N . LEU A 1 78 ? 8.713 -3.363 4.383 1.00 92.94 78 LEU A N 1
ATOM 624 C CA . LEU A 1 78 ? 10.172 -3.303 4.231 1.00 92.94 78 LEU A CA 1
ATOM 625 C C . LEU A 1 78 ? 10.686 -4.260 3.147 1.00 92.94 78 LEU A C 1
ATOM 627 O O . LEU A 1 78 ? 11.534 -3.863 2.353 1.00 92.94 78 LEU A O 1
ATOM 631 N N . GLN A 1 79 ? 10.122 -5.468 3.054 1.00 94.12 79 GLN A N 1
ATOM 632 C CA . GLN A 1 79 ? 10.416 -6.402 1.959 1.00 94.12 79 GLN A CA 1
ATOM 633 C C . GLN A 1 79 ? 10.096 -5.780 0.592 1.00 94.12 79 GLN A C 1
ATOM 635 O O . GLN A 1 79 ? 10.908 -5.844 -0.325 1.00 94.12 79 GLN A O 1
ATOM 640 N N . CYS A 1 80 ? 8.952 -5.102 0.457 1.00 94.12 80 CYS A N 1
ATOM 641 C CA . CYS A 1 80 ? 8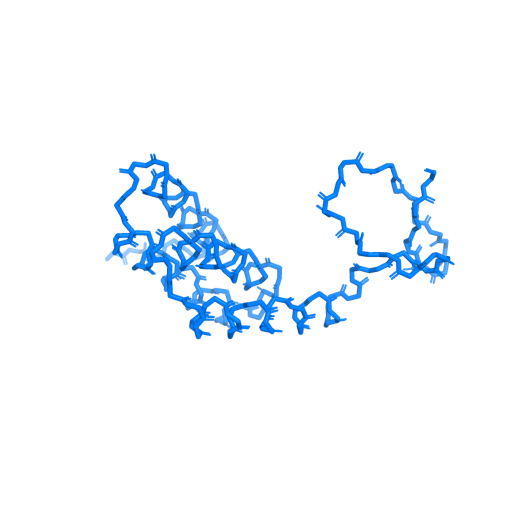.603 -4.415 -0.787 1.00 94.12 80 CYS A CA 1
ATOM 642 C C . CYS A 1 80 ? 9.547 -3.243 -1.108 1.00 94.12 80 CYS A C 1
ATOM 644 O O . CYS A 1 80 ? 9.842 -3.017 -2.279 1.00 94.12 80 CYS A O 1
ATOM 646 N N . VAL A 1 81 ? 10.003 -2.485 -0.102 1.00 91.56 81 VAL A N 1
ATOM 647 C CA . VAL A 1 81 ? 10.983 -1.394 -0.284 1.00 91.56 81 VAL A CA 1
ATOM 648 C C . VAL A 1 81 ? 12.299 -1.936 -0.835 1.00 91.56 81 VAL A C 1
ATOM 650 O O . VAL A 1 81 ? 12.844 -1.357 -1.774 1.00 91.56 81 VAL A O 1
ATOM 653 N N . GLU A 1 82 ? 12.780 -3.048 -0.277 1.00 90.38 82 GLU A N 1
ATOM 654 C CA . GLU A 1 82 ? 13.996 -3.727 -0.728 1.00 90.38 82 GLU A CA 1
ATOM 655 C C . GLU A 1 82 ? 13.845 -4.232 -2.167 1.00 90.38 82 GLU A C 1
ATOM 657 O O . GLU A 1 82 ? 14.664 -3.918 -3.025 1.00 90.38 82 GLU A O 1
ATOM 662 N N . GLU A 1 83 ? 12.745 -4.925 -2.469 1.00 92.44 83 GLU A N 1
ATOM 663 C CA . GLU A 1 83 ? 12.468 -5.455 -3.808 1.00 92.44 83 GLU A CA 1
ATOM 664 C C . GLU A 1 83 ? 12.287 -4.387 -4.896 1.00 92.44 83 GLU A C 1
ATOM 666 O O . GLU A 1 83 ? 12.408 -4.693 -6.085 1.00 92.44 83 GLU A O 1
ATOM 671 N N . LEU A 1 84 ? 11.915 -3.169 -4.506 1.00 91.50 84 LEU A N 1
ATOM 672 C CA . LEU A 1 84 ? 11.762 -2.018 -5.396 1.00 91.50 84 LEU A CA 1
ATOM 673 C C . LEU A 1 84 ? 13.022 -1.144 -5.453 1.00 91.50 84 LEU A C 1
ATOM 675 O O . LEU A 1 84 ? 13.008 -0.139 -6.162 1.00 91.50 84 LEU A O 1
ATOM 679 N N . GLU A 1 85 ? 14.067 -1.495 -4.699 1.00 90.31 85 GLU A N 1
ATOM 680 C CA . GLU A 1 85 ? 15.314 -0.735 -4.581 1.00 90.31 85 GLU A CA 1
ATOM 681 C C . GLU A 1 85 ? 15.076 0.747 -4.225 1.00 90.31 85 GLU A C 1
ATOM 683 O O . GLU A 1 85 ? 15.741 1.658 -4.722 1.00 90.31 85 GLU A O 1
ATOM 688 N N . LEU A 1 86 ? 14.094 1.015 -3.353 1.00 89.19 86 LEU A N 1
ATOM 689 C CA . LEU A 1 86 ? 13.702 2.373 -2.951 1.00 89.19 86 LEU A CA 1
ATOM 690 C C . LEU A 1 86 ? 14.633 2.942 -1.873 1.00 89.19 86 LEU A C 1
ATOM 692 O O . LEU A 1 86 ? 14.186 3.373 -0.809 1.00 89.19 86 LEU A O 1
ATOM 696 N N . TYR A 1 87 ? 15.932 2.968 -2.154 1.00 89.94 87 TYR A N 1
ATOM 697 C CA . TYR A 1 87 ? 16.952 3.549 -1.290 1.00 89.94 87 TYR A CA 1
ATOM 698 C C . TYR A 1 87 ? 17.906 4.446 -2.076 1.00 89.94 87 TYR A C 1
ATOM 700 O O . TYR A 1 87 ? 18.225 4.221 -3.242 1.00 89.94 87 TYR A O 1
ATOM 708 N N . CYS A 1 88 ? 18.377 5.497 -1.415 1.00 89.50 88 CYS A N 1
ATOM 709 C CA . CYS A 1 88 ? 19.391 6.381 -1.960 1.00 89.50 88 CYS A CA 1
ATOM 710 C C . CYS A 1 88 ? 20.727 5.638 -2.046 1.00 89.50 88 CYS A C 1
ATOM 712 O O . CYS A 1 88 ? 21.247 5.180 -1.029 1.00 89.50 88 CYS A O 1
ATOM 714 N N . GLY A 1 89 ? 21.344 5.594 -3.227 1.00 86.44 89 GLY A N 1
ATOM 715 C CA . GLY A 1 89 ? 22.611 4.879 -3.419 1.00 86.44 89 GLY A CA 1
ATOM 716 C C . GLY A 1 89 ? 23.817 5.454 -2.654 1.00 86.44 89 GLY A C 1
ATOM 717 O O . GLY A 1 89 ? 24.878 4.841 -2.662 1.00 86.44 89 GLY A O 1
ATOM 718 N N . MET A 1 90 ? 23.706 6.649 -2.050 1.00 88.44 90 MET A N 1
ATOM 719 C CA . MET A 1 90 ? 24.824 7.349 -1.385 1.00 88.44 90 MET A CA 1
ATOM 720 C C . MET A 1 90 ? 24.700 7.300 0.133 1.00 88.44 90 MET A C 1
ATOM 722 O O . MET A 1 90 ? 25.697 7.061 0.807 1.00 88.44 90 MET A O 1
ATOM 726 N N . CYS A 1 91 ? 23.501 7.532 0.677 1.00 89.94 91 CYS A N 1
ATOM 727 C CA . CYS A 1 91 ? 23.275 7.503 2.124 1.00 89.94 91 CYS A CA 1
ATOM 728 C C . CYS A 1 91 ? 22.575 6.230 2.621 1.00 89.94 91 CYS A C 1
ATOM 730 O O . CYS A 1 91 ? 22.552 6.004 3.825 1.00 89.94 91 CYS A O 1
ATOM 732 N N . GLY A 1 92 ? 22.005 5.408 1.732 1.00 87.19 92 GLY A N 1
ATOM 733 C CA . GLY A 1 92 ? 21.271 4.191 2.096 1.00 87.19 92 GLY A CA 1
ATOM 734 C C . GLY A 1 92 ? 19.902 4.435 2.741 1.00 87.19 92 GLY A C 1
ATOM 735 O O . GLY A 1 92 ? 19.233 3.481 3.122 1.00 87.19 92 GLY A O 1
ATOM 736 N N . GLU A 1 93 ? 19.469 5.692 2.872 1.00 88.56 93 GLU A N 1
ATOM 737 C CA . GLU A 1 93 ? 18.140 6.024 3.393 1.00 88.56 93 GLU A CA 1
ATOM 738 C C . GLU A 1 93 ? 17.039 5.684 2.381 1.00 88.56 93 GLU A C 1
ATOM 740 O O . GLU A 1 93 ? 17.249 5.777 1.168 1.00 88.56 93 GLU A O 1
ATOM 745 N N . SER A 1 94 ? 15.852 5.344 2.886 1.00 87.25 94 SER A N 1
ATOM 746 C CA . SER A 1 94 ? 14.651 5.093 2.089 1.00 87.25 94 SER A CA 1
ATOM 747 C C . SER A 1 94 ? 14.233 6.321 1.276 1.00 87.25 94 SER A C 1
ATOM 749 O O . SER A 1 94 ? 14.275 7.459 1.746 1.00 87.25 94 SER A O 1
ATOM 751 N N . ILE A 1 95 ? 13.781 6.081 0.046 1.00 89.38 95 ILE A N 1
ATOM 752 C CA . ILE A 1 95 ? 13.213 7.099 -0.838 1.00 89.38 95 ILE A CA 1
ATOM 753 C C . ILE A 1 95 ? 11.689 7.103 -0.687 1.00 89.38 95 ILE A C 1
ATOM 755 O O . ILE A 1 95 ? 11.043 6.059 -0.711 1.00 89.38 95 ILE A O 1
ATOM 759 N N . GLY A 1 96 ? 11.093 8.297 -0.616 1.00 81.31 96 GLY A N 1
ATOM 760 C CA . GLY A 1 96 ? 9.636 8.479 -0.655 1.00 81.31 96 GLY A CA 1
ATOM 761 C C . GLY A 1 96 ? 8.959 8.654 0.706 1.00 81.31 96 GLY A C 1
ATOM 762 O O . GLY A 1 96 ? 7.790 9.035 0.738 1.00 81.31 96 GLY A O 1
ATOM 763 N N . ASP A 1 97 ? 9.689 8.483 1.812 1.00 79.44 97 ASP A N 1
ATOM 764 C CA . ASP A 1 97 ? 9.189 8.783 3.164 1.00 79.44 97 ASP A CA 1
ATOM 765 C C . ASP A 1 97 ? 9.020 10.289 3.404 1.00 79.44 97 ASP A C 1
ATOM 767 O O . ASP A 1 97 ? 8.161 10.735 4.168 1.00 79.44 97 ASP A O 1
ATOM 771 N N . ARG A 1 98 ? 9.853 11.099 2.747 1.00 83.62 98 ARG A N 1
ATOM 772 C CA . ARG A 1 98 ? 9.811 12.562 2.788 1.00 83.62 98 ARG A CA 1
ATOM 773 C C . ARG A 1 98 ? 9.808 13.107 1.370 1.00 83.62 98 ARG A C 1
ATOM 775 O O . ARG A 1 98 ? 10.296 12.474 0.437 1.00 83.62 98 ARG A O 1
ATOM 782 N N . ASN A 1 99 ? 9.293 14.323 1.213 1.00 87.00 99 ASN A N 1
ATOM 783 C CA . ASN A 1 99 ? 9.398 15.046 -0.050 1.00 87.00 99 ASN A CA 1
ATOM 784 C C . ASN A 1 99 ? 10.831 15.576 -0.233 1.00 87.00 99 ASN A C 1
ATOM 786 O O . ASN A 1 99 ? 11.117 16.738 0.054 1.00 87.00 99 ASN A O 1
ATOM 790 N N . GLN A 1 100 ? 11.741 14.690 -0.631 1.00 88.56 100 GLN A N 1
ATOM 791 C CA . GLN A 1 100 ? 13.137 14.994 -0.931 1.00 88.56 100 GLN A CA 1
ATOM 792 C C . GLN A 1 100 ? 13.314 15.208 -2.433 1.00 88.56 100 GLN A C 1
ATOM 794 O O . GLN A 1 100 ? 12.632 14.598 -3.257 1.00 88.56 100 GLN A O 1
ATOM 799 N N . LYS A 1 101 ? 14.252 16.081 -2.801 1.00 91.56 101 LYS A N 1
ATOM 800 C CA . LYS A 1 101 ? 14.668 16.206 -4.197 1.00 91.56 101 LYS A CA 1
ATOM 801 C C . LYS A 1 101 ? 15.490 14.972 -4.563 1.00 91.56 101 LYS A C 1
ATOM 803 O O . LYS A 1 101 ? 16.378 14.589 -3.807 1.00 91.56 101 LYS A O 1
ATOM 808 N N . LEU A 1 102 ? 15.184 14.369 -5.709 1.00 91.75 102 LEU A N 1
ATOM 809 C CA . LEU A 1 102 ? 15.853 13.167 -6.195 1.00 91.75 102 LEU A CA 1
ATOM 810 C C . LEU A 1 102 ? 16.594 13.455 -7.498 1.00 91.75 102 LEU A C 1
ATOM 812 O O . LEU A 1 102 ? 16.085 14.178 -8.357 1.00 91.75 102 LEU A O 1
ATOM 816 N N . GLN A 1 103 ? 17.766 12.848 -7.657 1.00 91.69 103 GLN A N 1
ATOM 817 C CA . GLN A 1 103 ? 18.515 12.826 -8.907 1.00 91.69 103 GLN A CA 1
ATOM 818 C C . GLN A 1 103 ? 18.776 11.382 -9.328 1.00 91.69 103 GLN A C 1
ATOM 820 O O . GLN A 1 103 ? 19.317 10.591 -8.560 1.00 91.69 103 GLN A O 1
ATOM 825 N N . ALA A 1 104 ? 18.423 11.057 -10.572 1.00 91.06 104 ALA A N 1
ATOM 826 C CA . ALA A 1 104 ? 18.836 9.818 -11.217 1.00 91.06 104 ALA A CA 1
ATOM 827 C C . ALA A 1 104 ? 20.165 10.044 -11.952 1.00 91.06 104 ALA A C 1
ATOM 829 O O . ALA A 1 104 ? 20.301 11.002 -12.720 1.00 91.06 104 ALA A O 1
ATOM 830 N N . LEU A 1 105 ? 21.145 9.172 -11.719 1.00 85.19 105 LEU A N 1
ATOM 831 C CA . LEU A 1 105 ? 22.408 9.169 -12.455 1.00 85.19 105 LEU A CA 1
ATOM 832 C C . LEU A 1 105 ? 22.333 8.252 -13.688 1.00 85.19 105 LEU A C 1
ATOM 834 O O . LEU A 1 105 ? 21.528 7.321 -13.718 1.00 85.19 105 LEU A O 1
ATOM 838 N N . PRO A 1 106 ? 23.226 8.431 -14.683 1.00 88.81 106 PRO A N 1
ATOM 839 C CA . PRO A 1 106 ? 23.315 7.536 -15.842 1.00 88.81 106 PRO A CA 1
ATOM 840 C C . PRO A 1 106 ? 23.570 6.064 -15.482 1.00 88.81 106 PRO A C 1
ATOM 842 O O . PRO A 1 106 ? 23.237 5.175 -16.257 1.00 88.81 106 PRO A O 1
ATOM 845 N N . CYS A 1 107 ? 24.135 5.790 -14.301 1.00 86.88 107 CYS A N 1
ATOM 846 C CA . CYS A 1 107 ? 24.338 4.440 -13.773 1.00 86.88 107 CYS A CA 1
ATOM 847 C C . CYS A 1 107 ? 23.079 3.830 -13.126 1.00 86.88 107 CYS A C 1
ATOM 849 O O . CYS A 1 107 ? 23.206 2.878 -12.364 1.00 86.88 107 CYS A O 1
ATOM 851 N N . SER A 1 108 ? 21.888 4.377 -13.396 1.00 78.75 108 SER A N 1
ATOM 852 C CA . SER A 1 108 ? 20.580 3.922 -12.885 1.00 78.75 108 SER A CA 1
ATOM 853 C C . SER A 1 108 ? 20.379 4.008 -11.366 1.00 78.75 108 SER A C 1
ATOM 855 O O . SER A 1 108 ? 19.344 3.584 -10.867 1.00 78.75 108 SER A O 1
ATOM 857 N N . HIS A 1 109 ? 21.312 4.608 -10.627 1.00 85.06 109 HIS A N 1
ATOM 858 C CA . HIS A 1 109 ? 21.140 4.873 -9.199 1.00 85.06 109 HIS A CA 1
ATOM 859 C C . HIS A 1 109 ? 20.369 6.180 -8.970 1.00 85.06 109 HIS A C 1
ATOM 861 O O . HIS A 1 109 ? 20.583 7.171 -9.679 1.00 85.06 109 HIS A O 1
ATOM 867 N N . ILE A 1 110 ? 19.510 6.187 -7.949 1.00 88.88 110 ILE A N 1
ATOM 868 C CA . ILE A 1 110 ? 18.757 7.361 -7.495 1.00 88.88 110 ILE A CA 1
ATOM 869 C C . ILE A 1 110 ? 19.356 7.859 -6.175 1.00 88.88 110 ILE A C 1
ATOM 871 O O . ILE A 1 110 ? 19.708 7.063 -5.304 1.00 88.88 110 ILE A O 1
ATOM 875 N N . PHE A 1 111 ? 19.472 9.179 -6.023 1.00 90.50 111 PHE A N 1
ATOM 876 C CA . PHE A 1 111 ? 20.036 9.812 -4.832 1.00 90.50 111 PHE A CA 1
ATOM 877 C C . PHE A 1 111 ? 19.208 10.994 -4.352 1.00 90.50 111 PHE A C 1
ATOM 879 O O . PHE A 1 111 ? 18.565 11.675 -5.152 1.00 90.50 111 PHE A O 1
ATOM 886 N N . HIS A 1 112 ? 19.288 11.266 -3.052 1.00 90.81 112 HIS A N 1
ATOM 887 C CA . HIS A 1 112 ? 18.876 12.541 -2.479 1.00 90.81 112 HIS A CA 1
ATOM 888 C C . HIS A 1 112 ? 19.816 13.662 -2.949 1.00 90.81 112 HIS A C 1
ATOM 890 O O . HIS A 1 112 ? 21.029 13.465 -3.022 1.00 90.81 112 HIS A O 1
ATOM 896 N N . LEU A 1 113 ? 19.233 14.818 -3.267 1.00 85.62 113 LEU A N 1
ATOM 897 C CA . LEU A 1 113 ? 19.927 16.082 -3.537 1.00 85.62 113 LEU A CA 1
ATOM 898 C C . LEU A 1 113 ? 20.087 16.920 -2.267 1.00 85.62 113 LEU A C 1
ATOM 900 O O . LEU A 1 113 ? 19.112 16.972 -1.480 1.00 85.62 113 LEU A O 1
#

Secondary structure (DSSP, 8-state):
----S-HHHHHHHHHHHHHHHHHTT-HHHHHHHHHHHHHHHHHHT-HHHHHHHHHHHHHHHHHHT-HHHHHHHHHHHHHHHHHTT-B-TTT-PBSSSS---EEE-TTS-EEE-

Foldseek 3Di:
DPDPPPLVVQLVVLLVVLVVCVVVLVLVSSLVSLVSSCVSCVVVVPLVSVLSSLVSQLSSCVVVVVPVSNVVSVVSNVVSQVVVVQAAPPPRDGHPPDPFDWDQDPVRGIHGD

pLDDT: mean 92.53, std 9.42, range [41.66, 98.56]

InterPro domains:
  IPR011990 Tetratricopeptide-like helical domain superfamily [G3DSA:1.25.40.10] (1-108)
  IPR011990 Tetratricopeptide-like helical domain superfamily [SSF48452] (6-69)
  IPR052480 Receptor-associated synaptic protein [PTHR46574] (1-113)

Organism: NCBI:txid451742

Sequence (113 aa):
MTEIGNRLGQAHVYLGVAKCWLLQKEFDKALESLQRAQELADGMGNKLCTLKVHCLREGIYRNLKQQEDLREEVVKFLQCVEELELYCGMCGESIGDRNQKLQALPCSHIFHL